Protein AF-W1XGX9-F1 (afdb_monomer)

Nearest PDB structures (foldseek):
  5l0z-assembly1_B  TM=9.246E-01  e=7.847E-07  Sinorhizobium meliloti 1021
  7qiu-assembly1_B  TM=9.059E-01  e=1.029E-06  Bacillus subtilis
  2i6d-assembly1_A  TM=9.458E-01  e=2.165E-05  Porphyromonas gingivalis W83
  1x7p-assembly1_A  TM=8.911E-01  e=1.348E-05  Streptomyces viridochromogenes
  1x7p-assembly1_B  TM=8.977E-01  e=2.317E-05  Streptomyces viridochromogenes

Secondary structure (DSSP, 8-state):
----EEEESS---HHHHHHHHHHHHHTT--EEEEETTPPPTTSHHHHHHTTT-GGGS-EEEEE-HHHHHHHHHHS--------SSSPPP-

Mean predicted aligned error: 3.35 Å

Structure (mmCIF, N/CA/C/O backbone):
data_AF-W1XGX9-F1
#
_entry.id   AF-W1XGX9-F1
#
loop_
_atom_site.group_PDB
_atom_site.id
_atom_site.type_symbol
_atom_site.label_atom_id
_atom_site.label_alt_id
_atom_site.label_comp_id
_atom_site.label_asym_id
_atom_site.label_entity_id
_atom_site.label_seq_id
_atom_site.pdbx_PDB_ins_code
_atom_site.Cartn_x
_atom_site.Cartn_y
_atom_site.Cartn_z
_atom_site.occupancy
_atom_site.B_iso_or_equiv
_atom_site.auth_seq_id
_atom_site.auth_comp_id
_atom_site.auth_asym_id
_atom_site.auth_atom_id
_atom_site.pdbx_PDB_model_num
ATOM 1 N N . ASP A 1 1 ? -22.890 -1.745 2.926 1.00 59.59 1 ASP A N 1
ATOM 2 C CA . ASP A 1 1 ? -22.240 -2.963 3.435 1.00 59.59 1 ASP A CA 1
ATOM 3 C C . ASP A 1 1 ? -20.886 -2.625 3.997 1.00 59.59 1 ASP A C 1
ATOM 5 O O . ASP A 1 1 ? -20.191 -1.796 3.416 1.00 59.59 1 ASP A O 1
ATOM 9 N N . ASP A 1 2 ? -20.532 -3.255 5.112 1.00 81.75 2 ASP A N 1
ATOM 10 C CA . ASP A 1 2 ? -19.193 -3.145 5.679 1.00 81.75 2 ASP A CA 1
ATOM 11 C C . ASP A 1 2 ? -18.170 -3.740 4.703 1.00 81.75 2 ASP A C 1
ATOM 13 O O . ASP A 1 2 ? -18.396 -4.783 4.077 1.00 81.75 2 ASP A O 1
ATOM 17 N N . GLY A 1 3 ? -17.039 -3.060 4.544 1.00 89.81 3 GLY A N 1
ATOM 18 C CA . GLY A 1 3 ? -16.012 -3.433 3.584 1.00 89.81 3 GLY A CA 1
ATOM 19 C C . GLY A 1 3 ? -14.630 -3.035 4.070 1.00 89.81 3 GLY A C 1
ATOM 20 O O . GLY A 1 3 ? -14.443 -1.955 4.625 1.00 89.81 3 GLY A O 1
ATOM 21 N N . LEU A 1 4 ? -13.657 -3.915 3.843 1.00 95.06 4 LEU A N 1
ATOM 22 C CA . LEU A 1 4 ? -12.251 -3.602 4.056 1.00 95.06 4 LEU A CA 1
ATOM 23 C C . LEU A 1 4 ? -11.694 -2.962 2.787 1.00 95.06 4 LEU A C 1
ATOM 25 O O . LEU A 1 4 ? -11.821 -3.525 1.699 1.00 95.06 4 LEU A O 1
ATOM 29 N N . TYR A 1 5 ? -11.053 -1.814 2.942 1.00 95.81 5 TYR A N 1
ATOM 30 C CA . TYR A 1 5 ? -10.332 -1.114 1.886 1.00 95.81 5 TYR A CA 1
ATOM 31 C C . TYR A 1 5 ? -8.886 -0.932 2.331 1.00 95.81 5 TYR A C 1
ATOM 33 O O . TYR A 1 5 ? -8.613 -0.870 3.530 1.00 95.81 5 TYR A O 1
ATOM 41 N N . ILE A 1 6 ? -7.964 -0.859 1.377 1.00 97.19 6 ILE A N 1
ATOM 42 C CA . ILE A 1 6 ? -6.554 -0.597 1.671 1.00 97.19 6 ILE A CA 1
ATOM 43 C C . ILE A 1 6 ? -6.050 0.571 0.833 1.00 97.19 6 ILE A C 1
ATOM 45 O O . ILE A 1 6 ? -6.424 0.716 -0.330 1.00 97.19 6 ILE A O 1
ATOM 49 N N . THR A 1 7 ? -5.165 1.368 1.419 1.00 97.56 7 THR A N 1
ATOM 50 C CA . THR A 1 7 ? -4.439 2.422 0.714 1.00 97.56 7 THR A CA 1
ATOM 51 C C . THR A 1 7 ? -2.961 2.076 0.702 1.00 97.56 7 THR A C 1
ATOM 53 O O . THR A 1 7 ? -2.411 1.677 1.727 1.00 97.56 7 THR A O 1
ATOM 56 N N . LEU A 1 8 ? -2.324 2.204 -0.459 1.00 97.94 8 LEU A N 1
ATOM 57 C CA . LEU A 1 8 ? -0.902 1.954 -0.654 1.00 97.94 8 LEU A CA 1
ATOM 58 C C . LEU A 1 8 ? -0.193 3.273 -0.943 1.00 97.94 8 LEU A C 1
ATOM 60 O O . LEU A 1 8 ? -0.505 3.948 -1.924 1.00 97.94 8 LEU A O 1
ATOM 64 N N . ASP A 1 9 ? 0.764 3.612 -0.085 1.00 96.31 9 ASP A N 1
ATOM 65 C CA . ASP A 1 9 ? 1.591 4.805 -0.224 1.00 96.31 9 ASP A CA 1
ATOM 66 C C . ASP A 1 9 ? 2.960 4.440 -0.804 1.00 96.31 9 ASP A C 1
ATOM 68 O O . ASP A 1 9 ? 3.753 3.739 -0.174 1.00 96.31 9 ASP A O 1
ATOM 72 N N . GLY A 1 10 ? 3.216 4.871 -2.040 1.00 96.38 10 GLY A N 1
ATOM 73 C CA . GLY A 1 10 ? 4.541 4.784 -2.649 1.00 96.38 10 GLY A CA 1
ATOM 74 C C . GLY A 1 10 ? 5.103 3.369 -2.847 1.00 96.38 10 GLY A C 1
ATOM 75 O O . GLY A 1 10 ? 6.314 3.187 -2.731 1.00 96.38 10 GLY A O 1
ATOM 76 N N . VAL A 1 11 ? 4.288 2.344 -3.133 1.00 97.94 11 VAL A N 1
ATOM 77 C CA . VAL A 1 11 ? 4.805 0.973 -3.346 1.00 97.94 11 VAL A CA 1
ATOM 78 C C . VAL A 1 11 ? 5.514 0.868 -4.700 1.00 97.94 11 VAL A C 1
ATOM 80 O O . VAL A 1 11 ? 4.867 0.827 -5.741 1.00 97.94 11 VAL A O 1
ATOM 83 N N . GLN A 1 12 ? 6.847 0.786 -4.700 1.00 98.06 12 GLN A N 1
ATOM 84 C CA . GLN A 1 12 ? 7.649 0.912 -5.930 1.00 98.06 12 GLN A CA 1
ATOM 85 C C . GLN A 1 12 ? 8.002 -0.403 -6.638 1.00 98.06 12 GLN A C 1
ATOM 87 O O . GLN A 1 12 ? 8.271 -0.385 -7.838 1.00 98.06 12 GLN A O 1
ATOM 92 N N . ASP A 1 13 ? 8.038 -1.544 -5.941 1.00 98.38 13 ASP A N 1
ATOM 93 C CA . ASP A 1 13 ? 8.350 -2.822 -6.596 1.00 98.38 13 ASP A CA 1
ATOM 94 C C . ASP A 1 13 ? 7.081 -3.478 -7.182 1.00 98.38 13 ASP A C 1
ATOM 96 O O . ASP A 1 13 ? 6.138 -3.764 -6.437 1.00 98.38 13 ASP A O 1
ATOM 100 N N . PRO A 1 14 ? 7.058 -3.802 -8.492 1.00 98.06 14 PRO A N 1
ATOM 101 C CA . PRO A 1 14 ? 5.933 -4.497 -9.128 1.00 98.06 14 PRO A CA 1
ATOM 102 C C . PRO A 1 14 ? 5.589 -5.866 -8.524 1.00 98.06 14 PRO A C 1
ATOM 104 O O . PRO A 1 14 ? 4.440 -6.310 -8.566 1.00 98.06 14 PRO A O 1
ATOM 107 N N . GLY A 1 15 ? 6.582 -6.583 -7.986 1.00 98.19 15 GLY A N 1
ATOM 108 C CA . GLY A 1 15 ? 6.368 -7.870 -7.324 1.00 98.19 15 GLY A CA 1
ATOM 109 C C . GLY A 1 15 ? 5.601 -7.706 -6.014 1.00 98.19 15 GLY A C 1
ATOM 110 O O . GLY A 1 15 ? 4.630 -8.429 -5.771 1.00 98.19 15 GLY A O 1
ATOM 111 N N . ASN A 1 16 ? 5.990 -6.712 -5.215 1.00 98.38 16 ASN A N 1
ATOM 112 C CA . ASN A 1 16 ? 5.308 -6.334 -3.983 1.00 98.38 16 ASN A CA 1
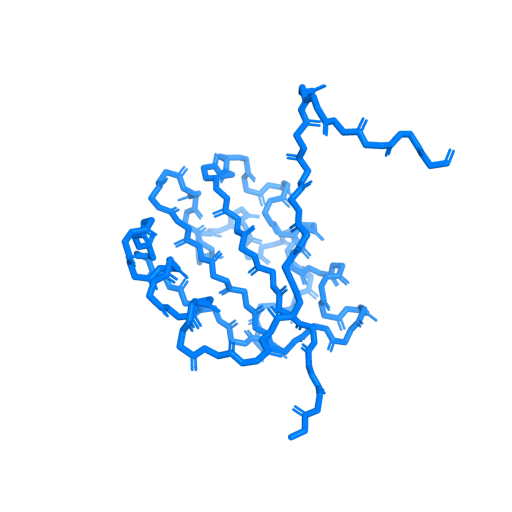ATOM 113 C C . ASN A 1 16 ? 3.875 -5.879 -4.263 1.00 98.38 16 ASN A 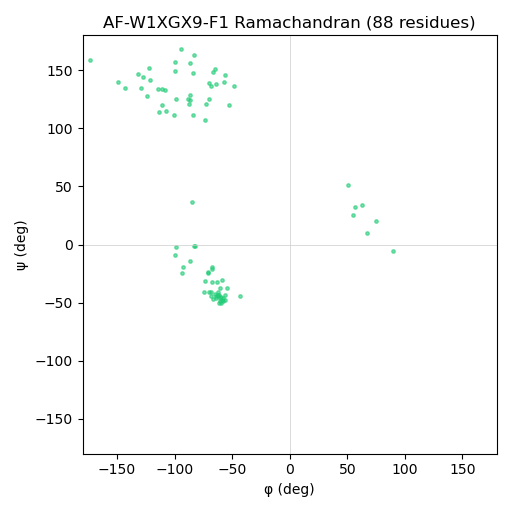C 1
ATOM 115 O O . ASN A 1 16 ? 2.952 -6.422 -3.657 1.00 98.38 16 ASN A O 1
ATOM 119 N N . LEU A 1 17 ? 3.670 -4.962 -5.218 1.00 98.62 17 LEU A N 1
ATOM 120 C CA . LEU A 1 17 ? 2.327 -4.485 -5.561 1.00 98.62 17 LEU A CA 1
ATOM 121 C C . LEU A 1 17 ? 1.408 -5.640 -5.982 1.00 98.62 17 LEU A C 1
ATOM 123 O O . LEU A 1 17 ? 0.315 -5.789 -5.437 1.00 98.62 17 LEU A O 1
ATOM 127 N N . GLY A 1 18 ? 1.855 -6.520 -6.882 1.00 98.31 18 GLY A N 1
ATOM 128 C CA . GLY A 1 18 ? 1.018 -7.646 -7.300 1.00 98.31 18 GLY A CA 1
ATOM 129 C C . GLY A 1 18 ? 0.774 -8.681 -6.200 1.00 98.31 18 GLY A C 1
ATOM 130 O O . GLY A 1 18 ? -0.321 -9.241 -6.125 1.00 98.31 18 GLY A O 1
ATOM 131 N N . THR A 1 19 ? 1.738 -8.889 -5.297 1.00 98.12 19 THR A N 1
ATOM 132 C CA . THR A 1 19 ? 1.542 -9.743 -4.115 1.00 98.12 19 THR A CA 1
ATOM 133 C C . THR A 1 19 ? 0.477 -9.160 -3.192 1.00 98.12 19 THR A C 1
ATOM 135 O O . THR A 1 19 ? -0.409 -9.895 -2.758 1.00 98.12 19 THR A O 1
ATOM 138 N N . ILE A 1 20 ? 0.518 -7.850 -2.937 1.00 98.44 20 ILE A N 1
ATOM 139 C CA . ILE A 1 20 ? -0.488 -7.146 -2.136 1.00 98.44 20 ILE A CA 1
ATOM 140 C C . ILE A 1 20 ? -1.870 -7.268 -2.784 1.00 98.44 20 ILE A C 1
ATOM 142 O O . ILE A 1 20 ? -2.808 -7.673 -2.104 1.00 98.44 20 ILE A O 1
ATOM 146 N N . ILE A 1 21 ? -1.997 -7.011 -4.091 1.00 98.50 21 ILE A N 1
ATOM 147 C CA . ILE A 1 21 ? -3.273 -7.128 -4.823 1.00 98.50 21 ILE A CA 1
ATOM 148 C C . ILE A 1 21 ? -3.847 -8.547 -4.697 1.00 98.50 21 ILE A C 1
ATOM 150 O O . ILE A 1 21 ? -5.027 -8.723 -4.390 1.00 98.50 21 ILE A O 1
ATOM 154 N N . ARG A 1 22 ? -3.017 -9.581 -4.882 1.00 97.62 22 ARG A N 1
ATOM 155 C CA . ARG A 1 22 ? -3.442 -10.982 -4.744 1.00 97.62 22 ARG A CA 1
ATOM 156 C C . ARG A 1 22 ? -3.918 -11.299 -3.326 1.00 97.62 22 ARG A C 1
ATOM 158 O O . ARG A 1 22 ? -4.944 -11.958 -3.163 1.00 97.62 22 ARG A O 1
ATOM 165 N N . THR A 1 23 ? -3.190 -10.831 -2.316 1.00 98.00 23 THR A N 1
ATOM 166 C CA . THR A 1 23 ? -3.558 -11.012 -0.906 1.00 98.00 23 THR A CA 1
ATOM 167 C C . THR A 1 23 ? -4.852 -10.275 -0.570 1.00 98.00 23 THR A C 1
ATOM 169 O O . THR A 1 23 ? -5.720 -10.849 0.079 1.00 98.00 23 THR A O 1
ATOM 172 N N . ALA A 1 24 ? -5.028 -9.047 -1.061 1.00 98.19 24 ALA A N 1
ATOM 173 C CA . ALA A 1 24 ? -6.228 -8.243 -0.854 1.00 98.19 24 ALA A CA 1
ATOM 174 C C . ALA A 1 24 ? -7.480 -8.939 -1.411 1.00 98.19 24 ALA A C 1
ATOM 176 O O . ALA A 1 24 ? -8.486 -9.061 -0.712 1.00 98.19 24 ALA A O 1
ATOM 177 N N . VAL A 1 25 ? -7.394 -9.484 -2.628 1.00 98.06 25 VAL A N 1
ATOM 178 C CA . VAL A 1 25 ? -8.478 -10.285 -3.218 1.00 98.06 25 VAL A CA 1
ATOM 179 C C . VAL A 1 25 ? -8.786 -11.519 -2.369 1.00 98.06 25 VAL A C 1
ATOM 181 O O . VAL A 1 25 ? -9.953 -11.792 -2.095 1.00 98.06 25 VAL A O 1
ATOM 184 N N . ALA A 1 26 ? -7.762 -12.256 -1.928 1.00 97.44 26 ALA A N 1
ATOM 185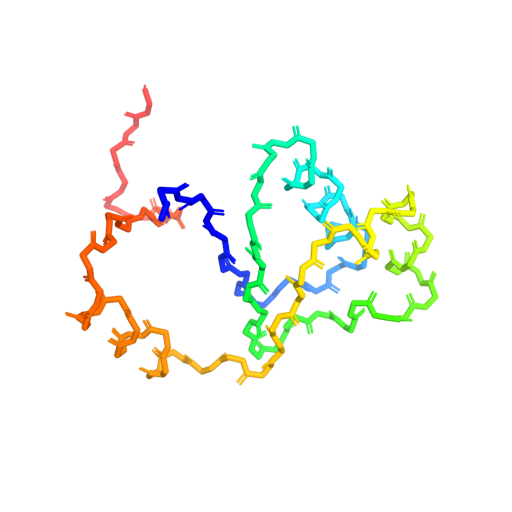 C CA . ALA A 1 26 ? -7.948 -13.438 -1.084 1.00 97.44 26 ALA A CA 1
ATOM 186 C C . ALA A 1 26 ? -8.575 -13.101 0.284 1.00 97.44 26 ALA A C 1
ATOM 188 O O . ALA A 1 26 ? -9.348 -13.897 0.811 1.00 97.44 26 ALA A O 1
ATOM 189 N N . ALA A 1 27 ? -8.282 -11.919 0.829 1.00 96.94 27 ALA A N 1
ATOM 190 C CA . ALA A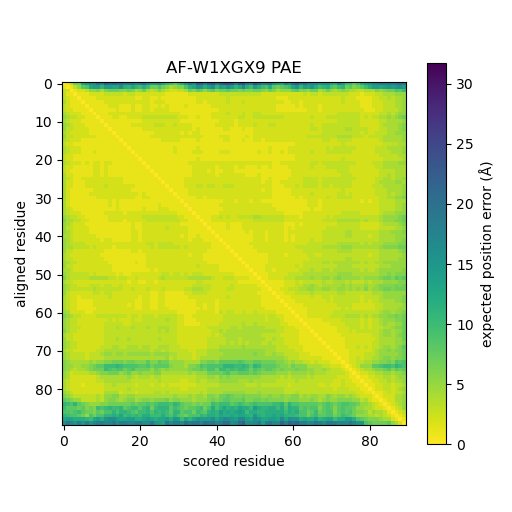 1 27 ? -8.833 -11.415 2.086 1.00 96.94 27 ALA A CA 1
ATOM 191 C C . ALA A 1 27 ? -10.228 -10.768 1.943 1.00 96.94 27 ALA A C 1
ATOM 193 O O . ALA A 1 27 ? -10.802 -10.331 2.938 1.00 96.94 27 ALA A O 1
ATOM 194 N N . GLY A 1 28 ? -10.788 -10.689 0.730 1.00 96.81 28 GLY A N 1
ATOM 195 C CA . GLY A 1 28 ? -12.109 -10.098 0.493 1.00 96.81 28 GLY A CA 1
ATOM 196 C C . GLY A 1 28 ? -12.149 -8.566 0.554 1.00 96.81 28 GLY A C 1
ATOM 197 O O . GLY A 1 28 ? -13.234 -8.000 0.730 1.00 96.81 28 GLY A O 1
ATOM 198 N N . VAL A 1 29 ? -10.998 -7.900 0.395 1.00 97.94 29 VAL A N 1
ATOM 199 C CA . VAL A 1 29 ? -10.891 -6.436 0.279 1.00 97.94 29 VAL A CA 1
ATOM 2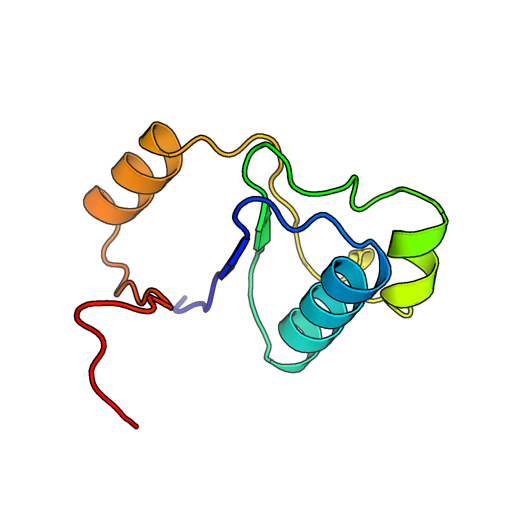00 C C . VAL A 1 29 ? -11.753 -5.948 -0.890 1.00 97.94 29 VAL A C 1
ATOM 202 O O . VAL A 1 29 ? -11.828 -6.588 -1.940 1.00 97.94 29 VAL A O 1
ATOM 205 N N . LYS A 1 30 ? -12.433 -4.816 -0.699 1.00 97.00 30 LYS A N 1
ATOM 206 C CA . LYS A 1 30 ? -13.416 -4.261 -1.640 1.00 97.00 30 LYS A CA 1
ATOM 207 C C . LYS A 1 30 ? -12.837 -3.255 -2.624 1.00 97.00 30 LYS A C 1
ATOM 209 O O . LYS A 1 30 ? -13.444 -3.033 -3.664 1.00 97.00 30 LYS A O 1
ATOM 214 N N . GLY A 1 31 ? -11.679 -2.679 -2.324 1.00 97.06 31 GLY A N 1
ATOM 215 C CA . GLY A 1 31 ? -10.975 -1.768 -3.217 1.00 97.06 31 GLY A CA 1
ATOM 216 C C . GLY A 1 31 ? -9.599 -1.392 -2.688 1.00 97.06 31 GLY A C 1
ATOM 217 O O . GLY A 1 31 ? -9.328 -1.513 -1.489 1.00 97.06 31 GLY A O 1
ATOM 218 N N . ILE A 1 32 ? -8.739 -0.950 -3.602 1.00 98.25 32 ILE A N 1
ATOM 219 C CA . ILE A 1 32 ? -7.376 -0.508 -3.302 1.00 98.25 32 ILE A CA 1
ATOM 220 C C . ILE A 1 32 ? -7.196 0.914 -3.826 1.00 98.25 32 ILE A C 1
ATOM 222 O O . ILE A 1 32 ? -7.443 1.178 -5.001 1.00 98.25 32 ILE A O 1
ATOM 226 N N . PHE A 1 33 ? -6.729 1.805 -2.963 1.00 97.69 33 PHE A N 1
ATOM 227 C CA . PHE A 1 33 ? -6.344 3.171 -3.298 1.00 97.69 33 PHE A CA 1
ATOM 228 C C . PHE A 1 33 ? -4.824 3.236 -3.469 1.00 97.69 33 PHE A C 1
ATOM 230 O O . PHE A 1 33 ? -4.082 2.828 -2.577 1.00 97.69 33 PHE A O 1
ATOM 237 N N . LEU A 1 34 ? -4.346 3.722 -4.610 1.00 98.19 34 LEU A N 1
ATOM 238 C CA . LEU A 1 34 ? -2.926 3.841 -4.928 1.00 98.19 34 LEU A CA 1
ATOM 239 C C . LEU A 1 34 ? -2.539 5.317 -4.886 1.00 98.19 34 LEU A C 1
ATOM 241 O O . LEU A 1 34 ? -3.016 6.120 -5.690 1.00 98.19 34 LEU A O 1
ATOM 245 N N . MET A 1 35 ? -1.679 5.679 -3.937 1.00 97.81 35 MET A N 1
ATOM 246 C CA . MET A 1 35 ? -1.162 7.039 -3.843 1.00 97.81 35 MET A CA 1
ATOM 247 C C . MET A 1 35 ? 0.025 7.244 -4.779 1.00 97.81 35 MET A C 1
ATOM 249 O O . MET A 1 35 ? 0.667 6.293 -5.249 1.00 97.81 35 MET A O 1
ATOM 253 N N . LYS A 1 36 ? 0.334 8.520 -5.021 1.00 95.88 36 LYS A N 1
ATOM 254 C CA . LYS A 1 36 ? 1.460 8.950 -5.850 1.00 95.88 36 LYS A CA 1
ATOM 255 C C . LYS A 1 36 ? 2.755 8.226 -5.463 1.00 95.88 36 LYS A C 1
ATOM 257 O O . LYS A 1 36 ? 3.101 8.120 -4.294 1.00 95.88 36 LYS A O 1
ATOM 262 N N . GLY A 1 37 ? 3.505 7.787 -6.473 1.00 95.94 37 GLY A N 1
ATOM 263 C CA . GLY A 1 37 ? 4.767 7.063 -6.286 1.00 95.94 37 GLY A CA 1
ATOM 264 C C . GLY A 1 37 ? 4.603 5.546 -6.193 1.00 95.94 37 GLY A C 1
ATOM 265 O O . GLY A 1 37 ? 5.611 4.840 -6.181 1.00 95.94 37 GLY A O 1
ATOM 266 N N . THR A 1 38 ? 3.366 5.042 -6.171 1.00 98.12 38 THR A N 1
ATOM 267 C CA . THR A 1 38 ? 3.092 3.622 -6.400 1.00 98.12 38 THR A CA 1
ATOM 268 C C . THR A 1 38 ? 3.361 3.270 -7.860 1.00 98.12 38 THR A C 1
ATOM 270 O O . THR A 1 38 ? 3.062 4.046 -8.766 1.00 98.12 38 THR A O 1
ATOM 273 N N . VAL A 1 39 ? 3.974 2.112 -8.087 1.00 97.88 39 VAL A N 1
ATOM 274 C CA . VAL A 1 39 ? 4.280 1.616 -9.427 1.00 97.88 39 VAL A CA 1
ATOM 275 C C . VAL A 1 39 ? 2.999 1.290 -10.196 1.00 97.88 39 VAL A C 1
ATOM 277 O O . VAL A 1 39 ? 2.012 0.868 -9.603 1.00 97.88 39 VAL A O 1
ATOM 280 N N . ASP A 1 40 ? 3.031 1.457 -11.519 1.00 97.62 40 ASP A N 1
ATOM 281 C CA . ASP A 1 40 ? 1.887 1.197 -12.399 1.00 97.62 40 ASP A CA 1
ATOM 282 C C . ASP A 1 40 ? 1.319 -0.228 -12.177 1.00 97.62 40 ASP A C 1
ATOM 284 O O . ASP A 1 40 ? 2.053 -1.215 -12.349 1.00 97.62 40 ASP A O 1
ATOM 288 N N . PRO A 1 41 ? 0.038 -0.378 -11.790 1.00 97.50 41 PRO A N 1
ATOM 289 C CA . PRO A 1 41 ? -0.571 -1.686 -11.573 1.00 97.50 41 PRO A CA 1
ATOM 290 C C . PRO A 1 41 ? -0.743 -2.505 -12.863 1.00 97.50 41 PRO A C 1
ATOM 292 O O . PRO A 1 41 ? -0.838 -3.734 -12.795 1.00 97.50 41 PRO A O 1
ATOM 295 N N . PHE A 1 42 ? -0.743 -1.852 -14.027 1.00 97.12 42 PHE A N 1
ATOM 296 C CA . PHE A 1 42 ? -0.974 -2.455 -15.339 1.00 97.12 42 PHE A CA 1
ATOM 297 C C . PHE A 1 42 ? 0.306 -2.750 -16.119 1.00 97.12 42 PHE A C 1
ATOM 299 O O . PHE A 1 42 ? 0.240 -3.358 -17.190 1.00 97.12 42 PHE A O 1
ATOM 306 N N . ASN A 1 43 ? 1.481 -2.409 -15.582 1.00 97.38 43 ASN A N 1
ATOM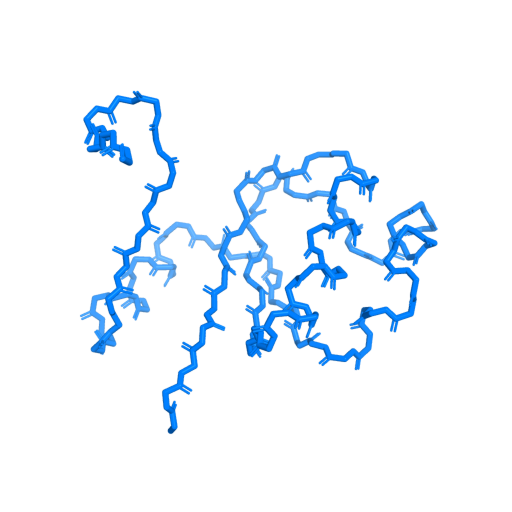 307 C CA . ASN A 1 43 ? 2.724 -2.814 -16.221 1.00 97.38 43 ASN A CA 1
ATOM 308 C C . ASN A 1 43 ? 2.889 -4.344 -16.206 1.00 97.38 43 ASN A C 1
ATOM 310 O O . ASN A 1 43 ? 2.476 -5.055 -15.286 1.00 97.38 43 ASN A O 1
ATOM 314 N N . ASP A 1 44 ? 3.597 -4.834 -17.213 1.00 97.75 44 ASP A N 1
ATOM 315 C CA . ASP A 1 44 ? 3.919 -6.236 -17.457 1.00 97.75 44 ASP A CA 1
ATOM 316 C C . ASP A 1 44 ? 4.351 -7.042 -16.220 1.00 97.75 44 ASP A C 1
ATOM 318 O O . ASP A 1 44 ? 3.934 -8.190 -16.028 1.00 97.75 44 ASP A O 1
ATOM 322 N N . LYS A 1 45 ? 5.222 -6.471 -15.378 1.00 97.44 45 LYS A N 1
ATOM 323 C CA . LYS A 1 45 ? 5.761 -7.162 -14.201 1.00 97.44 45 LYS A CA 1
ATOM 324 C C . LYS A 1 45 ? 4.706 -7.242 -13.095 1.00 97.44 45 LYS A C 1
ATOM 326 O O . LYS A 1 45 ? 4.583 -8.310 -12.493 1.00 97.44 45 LYS A O 1
ATOM 331 N N . THR A 1 46 ? 3.938 -6.174 -12.866 1.00 97.94 46 THR A N 1
ATOM 332 C CA . THR A 1 46 ? 2.854 -6.159 -11.871 1.00 97.94 46 THR A CA 1
ATOM 333 C C . THR A 1 46 ? 1.722 -7.098 -12.280 1.00 97.94 46 THR A C 1
ATOM 335 O O . THR A 1 46 ? 1.282 -7.930 -11.490 1.00 97.94 46 THR A O 1
ATOM 338 N N . VAL A 1 47 ? 1.286 -7.047 -13.542 1.00 97.69 47 VAL A N 1
ATOM 339 C CA . VAL A 1 47 ? 0.207 -7.908 -14.051 1.00 97.69 47 VAL A CA 1
ATOM 340 C C . VAL A 1 47 ? 0.546 -9.381 -13.832 1.00 97.69 47 VAL A C 1
ATOM 342 O O . VAL A 1 47 ? -0.267 -10.127 -13.277 1.00 97.69 47 VAL A O 1
ATOM 345 N N . ARG A 1 48 ? 1.769 -9.803 -14.186 1.00 97.62 48 ARG A N 1
ATOM 346 C CA . ARG A 1 48 ? 2.229 -11.184 -13.976 1.00 97.62 48 ARG A CA 1
ATOM 347 C C . ARG A 1 48 ? 2.261 -11.579 -12.498 1.00 97.62 48 ARG A C 1
ATOM 349 O O . ARG A 1 48 ? 1.854 -12.694 -12.171 1.00 97.62 48 ARG A O 1
ATOM 356 N N . SER A 1 49 ? 2.707 -10.696 -11.602 1.00 97.56 49 SER A N 1
ATOM 357 C CA . SER A 1 49 ? 2.789 -10.999 -10.165 1.00 97.56 49 SER A CA 1
ATOM 358 C C . SER A 1 49 ? 1.415 -11.077 -9.485 1.00 97.56 49 SER A C 1
ATOM 360 O O . SER A 1 49 ? 1.274 -11.805 -8.503 1.00 97.56 49 SER A O 1
ATOM 362 N N . THR A 1 50 ? 0.381 -10.426 -10.035 1.00 96.94 50 THR A N 1
ATOM 363 C CA . THR A 1 50 ? -0.989 -10.482 -9.484 1.00 96.94 50 THR A CA 1
ATOM 364 C C . THR A 1 50 ? -1.657 -11.857 -9.593 1.00 96.94 50 THR A C 1
ATOM 366 O O . THR A 1 50 ? -2.636 -12.111 -8.894 1.00 96.94 50 THR A O 1
ATOM 369 N N . MET A 1 51 ? -1.183 -12.747 -10.475 1.00 96.44 51 MET A N 1
ATOM 370 C CA . MET A 1 51 ? -1.825 -14.042 -10.762 1.00 96.44 51 MET A CA 1
ATOM 371 C C . MET A 1 51 ? -3.329 -13.917 -11.082 1.00 96.44 51 MET A C 1
ATOM 373 O O . MET A 1 51 ? -4.169 -14.598 -10.494 1.00 96.44 51 MET A O 1
ATOM 377 N N . SER A 1 52 ? -3.680 -13.026 -12.017 1.00 95.25 52 SER A N 1
ATOM 378 C CA . SER A 1 52 ? -5.065 -12.752 -12.446 1.00 95.25 52 SER A CA 1
ATOM 379 C C . SER A 1 52 ? -5.967 -12.097 -11.383 1.00 95.25 52 SER A C 1
ATOM 381 O O . SER A 1 52 ? -7.177 -11.979 -11.598 1.00 95.25 52 SER A O 1
ATOM 383 N N . ALA A 1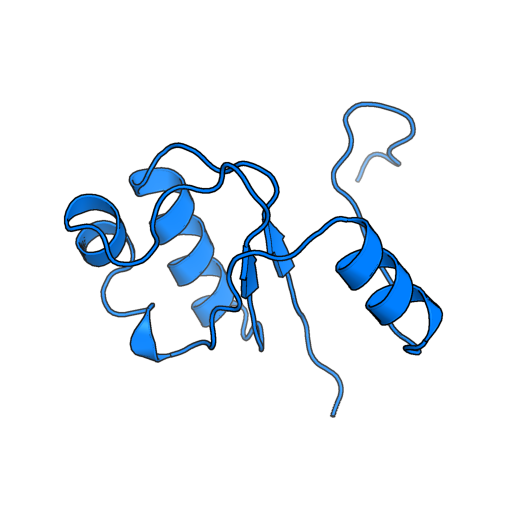 53 ? -5.416 -11.645 -10.253 1.00 97.12 53 ALA A N 1
ATOM 384 C CA . ALA A 1 5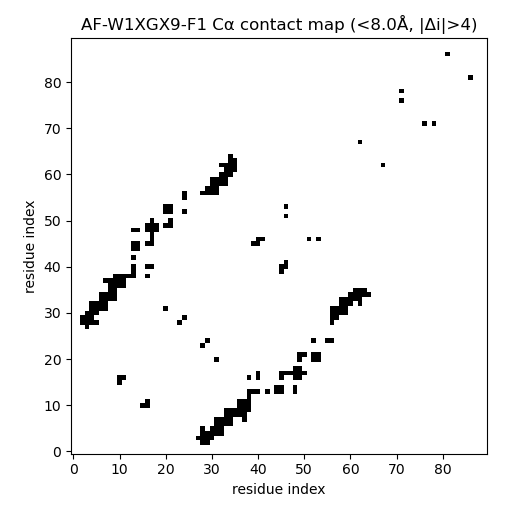3 ? -6.179 -10.947 -9.218 1.00 97.12 53 ALA A CA 1
ATOM 385 C C . ALA A 1 53 ? -6.619 -9.531 -9.636 1.00 97.12 53 ALA A C 1
ATOM 387 O O . ALA A 1 53 ? -7.631 -9.050 -9.139 1.00 97.12 53 ALA A O 1
ATOM 388 N N . LEU A 1 54 ? -5.911 -8.897 -10.578 1.00 95.44 54 LEU A N 1
ATOM 389 C CA . LEU A 1 54 ? -6.125 -7.499 -10.975 1.00 95.44 54 LEU A CA 1
ATOM 390 C C . LEU A 1 54 ? -7.572 -7.179 -11.400 1.00 95.44 54 LEU A C 1
ATOM 392 O O . LEU A 1 54 ? -8.096 -6.132 -11.056 1.00 95.44 54 LEU A O 1
ATOM 396 N N . HIS A 1 55 ? -8.251 -8.104 -12.085 1.00 94.62 55 HIS A N 1
ATOM 397 C CA . HIS A 1 55 ? -9.633 -7.913 -12.558 1.00 94.62 55 HIS A CA 1
ATOM 398 C C . HIS A 1 55 ? -10.706 -8.211 -11.498 1.00 94.62 55 HIS A C 1
ATOM 400 O O . HIS A 1 55 ? -11.897 -8.140 -11.790 1.00 94.62 55 HIS A O 1
ATOM 406 N N . LYS A 1 56 ? -10.309 -8.623 -10.289 1.00 97.25 56 LYS A N 1
ATOM 407 C CA . LYS A 1 56 ? -11.229 -9.060 -9.226 1.00 97.25 56 LYS A CA 1
ATOM 408 C C . LYS A 1 56 ? -11.494 -7.982 -8.178 1.00 97.25 56 LYS A C 1
ATOM 410 O O . LYS A 1 56 ? -12.347 -8.188 -7.320 1.00 97.25 56 LYS A O 1
ATOM 415 N N . ILE A 1 57 ? -10.759 -6.873 -8.221 1.00 97.25 57 ILE A N 1
ATOM 416 C CA . ILE A 1 57 ? -10.835 -5.791 -7.242 1.00 97.25 57 ILE A CA 1
ATOM 417 C C . ILE A 1 57 ? -10.651 -4.442 -7.949 1.00 97.25 57 ILE A C 1
ATOM 419 O O . ILE A 1 57 ? -9.764 -4.334 -8.796 1.00 97.25 57 ILE A O 1
ATOM 423 N N . PRO A 1 58 ? -11.470 -3.418 -7.651 1.00 97.56 58 PRO A N 1
ATOM 424 C CA . PRO A 1 58 ? -11.262 -2.089 -8.209 1.00 97.56 58 PRO A CA 1
ATOM 425 C C . PRO A 1 58 ? -9.987 -1.457 -7.642 1.00 97.56 58 PRO A C 1
ATOM 427 O O . PRO A 1 58 ? -9.725 -1.517 -6.435 1.00 97.56 58 PRO A O 1
ATOM 430 N N . LEU A 1 59 ? -9.218 -0.834 -8.533 1.00 97.94 59 LEU A N 1
ATOM 431 C CA . LEU A 1 59 ? -8.066 -0.003 -8.204 1.00 97.94 59 LEU A CA 1
ATOM 432 C C . LEU A 1 59 ? -8.423 1.457 -8.478 1.00 97.94 59 LEU A C 1
ATOM 434 O O . LEU A 1 59 ? -8.966 1.771 -9.536 1.00 97.94 59 LEU A O 1
ATOM 438 N N . TYR A 1 60 ? -8.114 2.329 -7.527 1.00 97.06 60 TYR A N 1
ATOM 439 C CA . TYR A 1 60 ? -8.264 3.772 -7.654 1.00 97.06 60 TYR A CA 1
ATOM 440 C C . TYR A 1 60 ? -6.875 4.400 -7.630 1.00 97.06 60 TYR A C 1
ATOM 442 O O . TYR A 1 60 ? -6.169 4.301 -6.628 1.00 97.06 60 TYR A O 1
ATOM 450 N N . GLU A 1 61 ? -6.473 4.998 -8.742 1.00 96.50 61 GLU A N 1
ATOM 451 C CA . GLU A 1 61 ? -5.152 5.601 -8.924 1.00 96.50 61 GLU A CA 1
ATOM 452 C C . GLU A 1 61 ? -5.161 7.100 -8.608 1.00 96.50 61 GLU A C 1
ATOM 454 O O . GLU A 1 61 ? -6.219 7.707 -8.437 1.00 96.50 61 GLU A O 1
ATOM 459 N N . ASP A 1 62 ? -3.964 7.683 -8.513 1.00 94.44 62 ASP A N 1
ATOM 460 C CA . ASP A 1 62 ? -3.743 9.116 -8.281 1.00 94.44 62 ASP A CA 1
ATOM 461 C C . ASP A 1 62 ? -4.414 9.670 -7.014 1.00 94.44 62 ASP A C 1
ATOM 463 O O . ASP A 1 62 ? -4.784 10.845 -6.930 1.00 94.44 62 ASP A O 1
ATOM 467 N N . ILE A 1 63 ? -4.525 8.834 -5.979 1.00 97.06 63 ILE A N 1
ATOM 468 C CA . ILE A 1 63 ? -5.125 9.233 -4.709 1.00 97.06 63 ILE A CA 1
ATOM 469 C C . ILE A 1 63 ? -4.171 10.161 -3.960 1.00 97.06 63 ILE A C 1
ATOM 471 O O . ILE A 1 63 ? -3.031 9.813 -3.638 1.00 97.06 63 ILE A O 1
ATOM 475 N N . THR A 1 64 ? -4.639 11.376 -3.679 1.00 96.12 64 THR A N 1
ATOM 476 C CA . THR A 1 64 ? -3.896 12.352 -2.883 1.00 96.12 64 THR A CA 1
ATOM 477 C C . THR A 1 64 ? -4.172 12.157 -1.398 1.00 96.12 64 THR A C 1
ATOM 479 O O . THR A 1 64 ? -5.224 11.658 -1.000 1.00 96.12 64 THR A O 1
ATOM 482 N N . LEU A 1 65 ? -3.238 12.608 -0.556 1.00 93.19 65 LEU A N 1
ATOM 483 C CA . LEU A 1 65 ? -3.432 12.574 0.893 1.00 93.19 65 LEU A CA 1
ATOM 484 C C . LEU A 1 65 ? -4.646 13.406 1.328 1.00 93.19 65 LEU A C 1
ATOM 486 O O . LEU A 1 65 ? -5.361 12.994 2.231 1.00 93.19 65 LEU A O 1
ATOM 490 N N . SER A 1 66 ? -4.893 14.548 0.677 1.00 95.12 66 SER A N 1
ATOM 491 C CA . SER A 1 66 ? -6.061 15.383 0.974 1.00 95.12 66 SER A CA 1
ATOM 492 C C . SER A 1 66 ? -7.364 14.658 0.649 1.00 95.12 66 SER A C 1
ATOM 494 O O . SER A 1 66 ? -8.249 14.611 1.488 1.00 95.12 66 SER A O 1
ATOM 496 N N . LEU A 1 67 ? -7.448 14.012 -0.520 1.00 93.56 67 LEU A N 1
ATOM 497 C CA . LEU A 1 67 ? -8.629 13.243 -0.905 1.00 93.56 67 LEU A CA 1
ATOM 498 C C . LEU A 1 67 ? -8.871 12.078 0.059 1.00 93.56 67 LEU A C 1
ATOM 500 O O . LEU A 1 67 ? -9.997 11.865 0.496 1.00 93.56 67 LEU A O 1
ATOM 504 N N . LEU A 1 68 ? -7.814 11.342 0.417 1.00 92.56 68 LEU A N 1
ATOM 505 C CA . LEU A 1 68 ? -7.908 10.253 1.388 1.00 92.56 68 LEU A CA 1
ATOM 506 C C . LEU A 1 68 ? -8.374 10.761 2.758 1.00 92.56 68 LEU A C 1
ATOM 508 O O . LEU A 1 68 ? -9.219 10.131 3.386 1.00 92.56 68 LEU A O 1
ATOM 512 N N . HIS A 1 69 ? -7.825 11.888 3.214 1.00 92.88 69 HIS A N 1
ATOM 513 C CA . HIS A 1 69 ? -8.215 12.521 4.468 1.00 92.88 69 HIS A CA 1
ATOM 514 C C . HIS A 1 69 ? -9.702 12.886 4.457 1.00 92.88 69 HIS A C 1
ATOM 516 O O . HIS A 1 69 ? -10.425 12.482 5.364 1.00 92.88 69 HIS A O 1
ATOM 522 N N . ASP A 1 70 ? -10.171 13.569 3.414 1.00 93.38 70 ASP A N 1
ATOM 523 C CA . ASP A 1 70 ? -11.572 13.967 3.284 1.00 93.38 70 ASP A CA 1
ATOM 524 C C . ASP A 1 70 ? -12.483 12.731 3.301 1.00 93.38 70 ASP A C 1
ATOM 526 O O . ASP A 1 70 ? -13.384 12.645 4.133 1.00 93.38 70 ASP A O 1
ATOM 530 N N . MET A 1 71 ? -12.154 11.696 2.517 1.00 90.06 71 MET A N 1
ATOM 531 C CA . MET A 1 71 ? -12.881 10.421 2.511 1.00 90.06 71 MET A CA 1
ATOM 532 C C . MET A 1 71 ? -12.957 9.768 3.894 1.00 90.06 71 MET A C 1
ATOM 534 O O . MET A 1 71 ? -14.010 9.260 4.275 1.00 90.06 71 MET A O 1
ATOM 538 N N . VAL A 1 72 ? -11.859 9.751 4.650 1.00 90.38 72 VAL A N 1
ATOM 539 C CA . VAL A 1 72 ? -11.826 9.159 5.994 1.00 90.38 72 VAL A CA 1
ATOM 540 C C . VAL A 1 72 ? -12.631 9.999 6.984 1.00 90.38 72 VAL A C 1
ATOM 542 O O . VAL A 1 72 ? -13.351 9.432 7.796 1.00 90.38 72 VAL A O 1
ATOM 545 N N . THR A 1 73 ? -12.547 11.330 6.919 1.00 90.94 73 THR A N 1
ATOM 546 C CA . THR A 1 73 ? -13.275 12.213 7.847 1.00 90.94 73 THR A CA 1
ATOM 547 C C . THR A 1 73 ? -14.775 12.297 7.573 1.00 90.94 73 THR A C 1
ATOM 549 O O . THR A 1 73 ? -15.557 12.464 8.507 1.00 90.94 73 THR A O 1
ATOM 552 N N . GLU A 1 74 ? -15.186 12.173 6.311 1.00 91.75 74 GLU A N 1
ATOM 553 C CA . GLU A 1 74 ? -16.592 12.218 5.896 1.00 91.75 74 GLU A CA 1
ATOM 554 C C . GLU A 1 74 ? -17.276 10.847 5.969 1.00 91.75 74 GLU A C 1
ATOM 556 O O . GLU A 1 74 ? -18.505 10.752 5.921 1.00 91.75 74 GLU A O 1
ATOM 561 N N . SER A 1 75 ? -16.496 9.773 6.099 1.00 86.38 75 SER A N 1
ATOM 562 C CA . SER A 1 75 ? -17.012 8.418 6.257 1.00 86.38 75 SER A CA 1
ATOM 563 C C . SER A 1 75 ? -16.993 7.970 7.716 1.00 86.38 75 SER A C 1
ATOM 565 O O . SER A 1 75 ? -16.216 8.432 8.544 1.00 86.38 75 SER A O 1
ATOM 567 N N . ASN A 1 76 ? -17.842 6.998 8.046 1.00 86.94 76 ASN A N 1
ATOM 568 C CA . ASN A 1 76 ? -17.816 6.336 9.351 1.00 86.94 76 ASN A CA 1
ATOM 569 C C . ASN A 1 76 ? -16.799 5.173 9.374 1.00 86.94 76 ASN A C 1
ATOM 571 O O . ASN A 1 76 ? -17.076 4.106 9.924 1.00 86.94 76 ASN A O 1
ATOM 575 N N . MET A 1 77 ? -15.655 5.328 8.696 1.00 88.62 77 MET A N 1
ATOM 576 C CA . MET A 1 77 ? -14.660 4.265 8.545 1.00 88.62 77 MET A CA 1
ATOM 577 C C . MET A 1 77 ? -13.658 4.283 9.695 1.00 88.62 77 MET A C 1
ATOM 579 O O . MET A 1 77 ? -12.960 5.266 9.939 1.00 88.62 77 MET A O 1
ATOM 583 N N . THR A 1 78 ? -13.519 3.146 10.375 1.00 91.00 78 THR A N 1
ATOM 584 C CA . THR A 1 78 ? -12.382 2.948 11.278 1.00 91.00 78 THR A CA 1
ATOM 585 C C . THR A 1 78 ? -11.108 2.804 10.453 1.00 91.00 78 THR A C 1
ATOM 587 O O . THR A 1 78 ? -11.031 1.955 9.567 1.00 91.00 78 THR A O 1
ATOM 590 N N . THR A 1 79 ? -10.111 3.634 10.753 1.00 91.62 79 THR A N 1
ATOM 591 C CA . THR A 1 79 ? -8.856 3.690 9.998 1.00 91.62 79 THR A CA 1
ATOM 592 C C . THR A 1 79 ? -7.703 3.157 10.835 1.00 91.62 79 THR A C 1
ATOM 594 O O . THR A 1 79 ? -7.533 3.538 11.992 1.00 91.62 79 THR A O 1
ATOM 597 N N . TYR A 1 80 ? -6.892 2.295 10.224 1.00 92.19 80 TYR A N 1
ATOM 598 C CA . TYR A 1 80 ? -5.670 1.746 10.803 1.00 92.19 80 TYR A CA 1
ATOM 599 C C . TYR A 1 80 ? -4.489 2.090 9.902 1.00 92.19 80 TYR A C 1
ATOM 601 O O . TYR A 1 80 ? -4.609 2.049 8.678 1.00 92.19 80 TYR A O 1
ATOM 609 N N . VAL A 1 81 ? -3.346 2.407 10.509 1.00 92.06 81 VAL A N 1
ATOM 610 C CA . VAL A 1 81 ? -2.123 2.774 9.790 1.00 92.06 81 VAL A CA 1
ATOM 611 C C . VAL A 1 81 ? -0.964 1.944 10.320 1.00 92.06 81 VAL A C 1
ATOM 613 O O . VAL A 1 81 ? -0.791 1.795 11.529 1.00 92.06 81 VAL A O 1
ATOM 616 N N . THR A 1 82 ? -0.154 1.409 9.412 1.00 91.94 82 THR A N 1
ATOM 617 C CA . THR A 1 82 ? 1.126 0.791 9.755 1.00 91.94 82 THR A CA 1
ATOM 618 C C . THR A 1 82 ? 2.188 1.881 9.845 1.00 91.94 82 THR A C 1
ATOM 620 O O . THR A 1 82 ? 2.550 2.468 8.827 1.00 91.94 82 THR A O 1
ATOM 623 N N . ALA A 1 83 ? 2.686 2.154 11.048 1.00 90.31 83 ALA A N 1
ATOM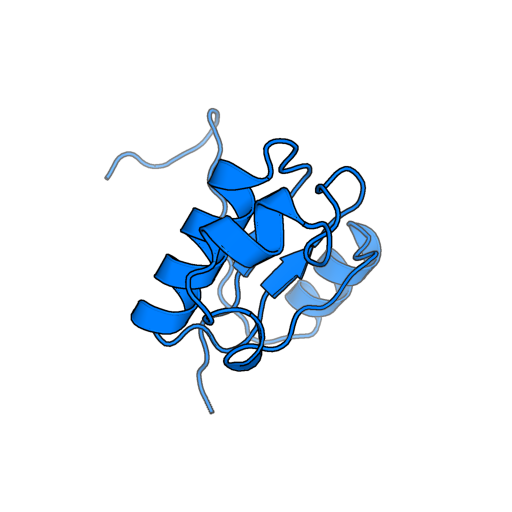 624 C CA . ALA A 1 83 ? 3.713 3.160 11.293 1.00 90.31 83 ALA A CA 1
ATOM 625 C C . ALA A 1 83 ? 4.831 2.590 12.172 1.00 90.31 83 ALA A C 1
ATOM 627 O O . ALA A 1 83 ? 4.590 1.750 13.042 1.00 90.31 83 ALA A O 1
ATOM 628 N N . LEU A 1 84 ? 6.062 3.050 11.936 1.00 89.69 84 LEU A N 1
ATOM 629 C CA . LEU A 1 84 ? 7.207 2.699 12.778 1.00 89.69 84 LEU A CA 1
ATOM 630 C C . LEU A 1 84 ? 7.078 3.328 14.171 1.00 89.69 84 LEU A C 1
ATOM 632 O O . LEU A 1 84 ? 7.382 2.693 15.176 1.00 89.69 84 LEU A O 1
ATOM 636 N N . GLU A 1 85 ? 6.617 4.574 14.216 1.00 91.62 85 GLU A N 1
ATOM 637 C CA . GLU A 1 85 ? 6.475 5.360 15.436 1.00 91.62 85 GLU A CA 1
ATOM 638 C C . GLU A 1 85 ? 5.029 5.341 15.931 1.00 91.62 85 GLU A C 1
ATOM 640 O O . GLU A 1 85 ? 4.092 5.261 15.137 1.00 91.62 85 GLU A O 1
ATOM 645 N N . HIS A 1 86 ? 4.855 5.434 17.253 1.00 87.12 86 HIS A N 1
ATOM 646 C CA . HIS A 1 86 ? 3.543 5.506 17.910 1.00 87.12 86 HIS A CA 1
ATOM 647 C C . HIS A 1 86 ? 2.581 4.351 17.566 1.00 87.12 86 HIS A C 1
ATOM 649 O O . HIS A 1 86 ? 1.364 4.503 17.665 1.00 87.12 86 HIS A O 1
ATOM 655 N N . SER A 1 87 ? 3.118 3.187 17.190 1.00 87.81 87 SER A N 1
ATOM 656 C CA . SER A 1 87 ? 2.338 1.969 16.990 1.00 87.81 87 SER A CA 1
ATOM 657 C C . SER A 1 87 ? 2.109 1.236 18.312 1.00 87.81 87 SER A C 1
ATOM 659 O O . SER A 1 87 ? 2.950 1.249 19.212 1.00 87.81 87 SER A O 1
ATOM 661 N N . ASN A 1 88 ? 0.958 0.575 18.424 1.00 85.88 88 ASN A N 1
ATOM 662 C CA . ASN A 1 88 ? 0.722 -0.396 19.485 1.00 85.88 88 ASN A CA 1
ATOM 663 C C . ASN A 1 88 ? 1.234 -1.761 18.999 1.00 85.88 88 ASN A C 1
ATOM 665 O O . ASN A 1 88 ? 0.756 -2.225 17.959 1.00 85.88 88 ASN A O 1
ATOM 669 N N . PRO A 1 89 ? 2.194 -2.396 19.702 1.00 78.88 89 PRO A N 1
ATOM 670 C CA . PRO A 1 89 ? 2.609 -3.759 19.397 1.00 78.88 89 PRO A CA 1
ATOM 671 C C . PRO A 1 89 ? 1.413 -4.712 19.446 1.00 78.88 89 PRO A C 1
ATOM 673 O O . PRO A 1 89 ? 0.491 -4.509 20.240 1.00 78.88 89 PRO A O 1
ATOM 676 N N . TYR A 1 90 ? 1.447 -5.721 18.579 1.00 66.62 90 TYR A N 1
ATOM 677 C CA . TYR A 1 90 ? 0.446 -6.785 18.520 1.00 66.62 90 TYR A CA 1
ATOM 678 C C . TYR A 1 90 ? 0.497 -7.706 19.744 1.00 66.62 90 TYR A C 1
ATOM 680 O O . TYR A 1 90 ? 1.596 -7.882 20.322 1.00 66.62 90 TYR A O 1
#

Solvent-accessible surface area (backbone atoms only — not comparable to full-atom values): 5389 Å² total; per-residue (Å²): 129,93,72,50,68,49,76,44,77,42,48,62,52,37,56,59,49,11,45,49,48,33,49,36,54,76,70,63,37,62,34,39,38,30,21,68,66,37,46,67,70,80,40,73,62,12,45,63,45,15,71,75,31,67,87,74,39,55,76,42,72,79,40,45,72,66,57,53,48,51,54,46,73,78,40,97,58,90,82,86,81,93,53,93,68,95,58,81,83,132

Organism: NCBI:txid408170

Sequence (90 aa):
DDGLYITLDGVQDPGNLGTIIRTAVAAGVKGIFLMKGTVDPFNDKTVRSTMSALHKIPLYEDITLSLLHDMVTESNMTTYVTALEHSNPY

Radius of gyration: 13.53 Å; Cα contacts (8 Å, |Δi|>4): 120; chains: 1; bounding box: 31×29×37 Å

pLDDT: mean 94.31, std 6.18, range [59.59, 98.62]

Foldseek 3Di:
DDFAEEEDEQQADLLVLLVVLLVCLVVRHAAYEYEPNHDDCPDPSNCVNVVPSPVRHYYHYHDDPVNVVCVPVVDPDDDDDDDPPPDDDD

InterPro domains:
  IPR001537 tRNA/rRNA methyltransferase, SpoU type [PF00588] (4-87)
  IPR029026 tRNA (guanine-N1-)-methyltransferase, N-terminal [G3DSA:3.40.1280.10] (1-90)
  IPR029028 Alpha/beta knot methyltransferases [SSF75217] (3-89)
  IPR051259 Ribosomal RNA Methyltransferase [PTHR43191] (4-85)